Protein AF-T2I6K6-F1 (afdb_monomer_lite)

Secondary structure (DSSP, 8-state):
-EEEEEEETTEEEEEEEEEEEEETTEEEEEEEEE-TTS-HHHHHHHHHHHTT----HHHHHHHT---------HHHHHHHH--

Organism: NCBI:txid423474

pLDDT: mean 83.0, std 16.71, range [50.59, 97.94]

Radius of gyration: 23.57 Å; chains: 1; bounding box: 30×61×60 Å

Structure (mmCIF, N/CA/C/O backbone):
data_AF-T2I6K6-F1
#
_entry.id   AF-T2I6K6-F1
#
loop_
_atom_site.group_PDB
_atom_site.id
_atom_site.type_symbol
_atom_site.label_atom_id
_atom_site.label_alt_id
_atom_site.label_comp_id
_atom_site.label_asym_id
_atom_site.label_entity_id
_atom_site.label_seq_id
_atom_site.pdbx_PDB_ins_code
_atom_site.Cartn_x
_atom_site.Cartn_y
_atom_site.Cartn_z
_atom_site.occupancy
_atom_site.B_iso_or_equiv
_atom_site.auth_seq_id
_atom_site.auth_comp_id
_atom_site.auth_asym_id
_atom_site.auth_atom_id
_atom_site.pdbx_PDB_model_num
ATOM 1 N N . MET A 1 1 ? -5.446 -6.272 2.666 1.00 94.12 1 MET A N 1
ATOM 2 C CA . MET A 1 1 ? -4.290 -5.373 2.899 1.00 94.12 1 MET A CA 1
ATOM 3 C C . MET A 1 1 ? -4.348 -4.222 1.905 1.00 94.12 1 MET A C 1
ATOM 5 O O . MET A 1 1 ? -4.886 -4.418 0.824 1.00 94.12 1 MET A O 1
ATOM 9 N N . TYR A 1 2 ? -3.850 -3.040 2.255 1.00 96.06 2 TYR A N 1
ATOM 10 C CA . TYR A 1 2 ? -3.823 -1.863 1.383 1.00 96.06 2 TYR A CA 1
ATOM 11 C C . TYR A 1 2 ? -2.637 -0.953 1.728 1.00 96.06 2 TYR A C 1
ATOM 13 O O . TYR A 1 2 ? -2.116 -1.009 2.842 1.00 96.06 2 TYR A O 1
ATOM 21 N N . ILE A 1 3 ? -2.215 -0.119 0.774 1.00 97.25 3 ILE A N 1
ATOM 22 C CA . ILE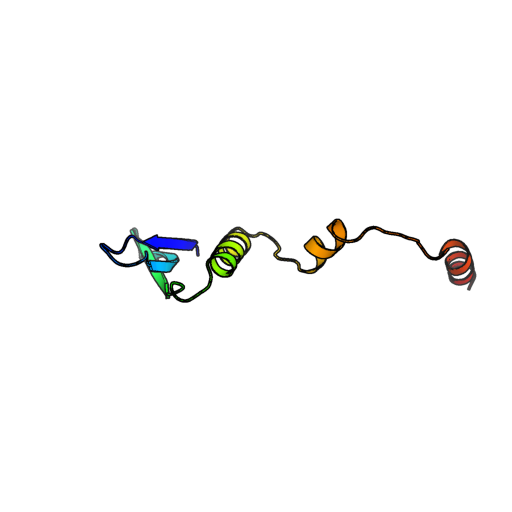 A 1 3 ? -1.155 0.877 0.974 1.00 97.25 3 ILE A CA 1
ATOM 23 C C . ILE A 1 3 ? -1.787 2.251 1.214 1.00 97.25 3 ILE A C 1
ATOM 25 O O . ILE A 1 3 ? -2.653 2.677 0.452 1.00 97.25 3 ILE A O 1
ATOM 29 N N . GLU A 1 4 ? -1.339 2.950 2.254 1.00 97.06 4 GLU A N 1
ATOM 30 C CA . GLU A 1 4 ? -1.817 4.280 2.647 1.00 97.06 4 GLU A CA 1
ATOM 31 C C . GLU A 1 4 ? -0.652 5.276 2.675 1.00 97.06 4 GLU A C 1
ATOM 33 O O . GLU A 1 4 ? 0.393 4.983 3.256 1.00 97.06 4 GLU A O 1
ATOM 38 N N . ARG A 1 5 ? -0.829 6.457 2.062 1.00 96.38 5 ARG A N 1
ATOM 39 C CA . ARG A 1 5 ? 0.100 7.589 2.199 1.00 96.38 5 ARG A CA 1
ATOM 40 C C . ARG A 1 5 ? -0.422 8.527 3.285 1.00 96.38 5 ARG A C 1
ATOM 42 O O . ARG A 1 5 ? -1.466 9.149 3.110 1.00 96.38 5 ARG A O 1
ATOM 49 N N . VAL A 1 6 ? 0.296 8.617 4.398 1.00 96.25 6 VAL A N 1
ATOM 50 C CA . VAL A 1 6 ? -0.068 9.432 5.562 1.00 96.25 6 VAL A CA 1
ATOM 51 C C . VAL A 1 6 ? 0.759 10.725 5.547 1.00 96.25 6 VAL A C 1
ATOM 53 O O . VAL A 1 6 ? 1.989 10.645 5.595 1.00 96.25 6 VAL A O 1
ATOM 56 N N . PRO A 1 7 ? 0.133 11.916 5.483 1.00 96.38 7 PRO A N 1
ATOM 57 C CA . PRO A 1 7 ? 0.849 13.191 5.531 1.00 96.38 7 PRO A CA 1
ATOM 58 C C . PRO A 1 7 ? 1.715 13.324 6.788 1.00 96.38 7 PRO A C 1
ATOM 60 O O . PRO A 1 7 ? 1.269 12.996 7.887 1.00 96.38 7 PRO A O 1
ATOM 63 N N . ASN A 1 8 ? 2.936 13.846 6.641 1.00 94.94 8 ASN A N 1
ATOM 64 C CA . ASN A 1 8 ? 3.901 13.955 7.736 1.00 94.94 8 ASN A CA 1
ATOM 65 C C . ASN A 1 8 ? 4.448 15.381 7.901 1.00 94.94 8 ASN A C 1
ATOM 67 O O . ASN A 1 8 ? 5.644 15.630 7.778 1.00 94.94 8 ASN A O 1
ATOM 71 N N . ARG A 1 9 ? 3.565 16.341 8.198 1.00 94.12 9 ARG A N 1
ATOM 72 C CA . ARG A 1 9 ? 3.924 17.756 8.421 1.00 94.12 9 ARG A CA 1
ATOM 73 C C . ARG A 1 9 ? 4.871 18.300 7.332 1.00 94.12 9 ARG A C 1
ATOM 75 O O . ARG A 1 9 ? 4.431 18.497 6.208 1.00 94.12 9 ARG A O 1
ATOM 82 N N . LYS A 1 10 ? 6.136 18.577 7.686 1.00 95.12 10 LYS A N 1
ATOM 83 C CA . LYS A 1 10 ? 7.183 19.123 6.800 1.00 95.12 10 LYS A CA 1
ATOM 84 C C . LYS A 1 10 ? 8.035 18.041 6.126 1.00 95.12 10 LYS A C 1
ATOM 86 O O . LYS A 1 10 ? 8.863 18.359 5.282 1.00 95.12 10 LYS A O 1
ATOM 91 N N . SER A 1 11 ? 7.876 16.790 6.534 1.00 92.88 11 SER A N 1
ATOM 92 C CA . SER A 1 11 ? 8.596 15.644 5.994 1.00 92.88 11 SER A CA 1
ATOM 93 C C . SER A 1 11 ? 7.774 14.957 4.899 1.00 92.88 11 SER A C 1
ATOM 95 O O . SER A 1 11 ? 6.548 15.112 4.856 1.00 92.88 11 SER A O 1
ATOM 97 N N . PRO A 1 12 ? 8.421 14.160 4.030 1.00 92.12 12 PRO A N 1
ATOM 98 C CA . PRO A 1 12 ? 7.716 13.340 3.055 1.00 92.12 12 PRO A CA 1
ATOM 99 C C . PRO A 1 12 ? 6.663 12.434 3.719 1.00 92.12 12 PRO A C 1
ATOM 101 O O . PRO A 1 12 ? 6.864 11.991 4.858 1.00 92.12 12 PRO A O 1
ATOM 104 N N . PRO A 1 13 ? 5.534 12.165 3.038 1.00 95.19 13 PRO A N 1
ATOM 105 C CA . PRO A 1 13 ? 4.462 11.347 3.589 1.00 95.19 13 PRO A CA 1
ATOM 106 C C . PRO A 1 13 ? 4.949 9.926 3.880 1.00 95.19 13 PRO A C 1
ATOM 108 O O . PRO A 1 13 ? 5.698 9.340 3.101 1.00 95.19 13 PRO A O 1
ATOM 111 N N . ALA A 1 14 ? 4.474 9.350 4.982 1.00 96.88 14 ALA A N 1
ATOM 112 C CA . ALA A 1 14 ? 4.758 7.961 5.300 1.00 96.88 14 ALA A CA 1
ATOM 113 C C . ALA A 1 14 ? 3.924 7.043 4.399 1.00 96.88 14 ALA A C 1
ATOM 115 O O . ALA A 1 14 ? 2.704 7.189 4.314 1.00 96.88 14 ALA A O 1
ATOM 116 N N . VAL A 1 15 ? 4.568 6.080 3.750 1.00 97.88 15 VAL A N 1
ATOM 117 C CA . VAL A 1 15 ? 3.908 5.054 2.936 1.00 97.88 15 VAL A CA 1
ATOM 118 C C . VAL A 1 15 ? 3.801 3.785 3.775 1.00 97.88 15 VAL A C 1
ATOM 120 O O . VAL A 1 15 ? 4.820 3.225 4.165 1.00 97.88 15 VAL A O 1
ATOM 123 N N . LEU A 1 16 ? 2.589 3.325 4.085 1.00 97.88 16 LEU A N 1
ATOM 124 C CA . LEU A 1 16 ? 2.364 2.213 5.018 1.00 97.88 16 LEU A CA 1
ATOM 125 C C . LEU A 1 16 ? 1.557 1.087 4.374 1.00 97.88 16 LEU A C 1
ATOM 127 O O . LEU A 1 16 ? 0.503 1.343 3.793 1.00 97.88 16 LEU A O 1
ATOM 131 N N . LEU A 1 17 ? 1.998 -0.160 4.557 1.00 97.94 17 LEU A N 1
ATOM 132 C CA . LEU A 1 17 ? 1.176 -1.343 4.303 1.00 97.94 17 LEU A CA 1
ATOM 133 C C . LEU A 1 17 ? 0.317 -1.620 5.533 1.00 97.94 17 LEU A C 1
ATOM 135 O O . LEU A 1 17 ? 0.833 -1.778 6.643 1.00 97.94 17 LEU A O 1
ATOM 139 N N . ARG A 1 18 ? -0.997 -1.688 5.343 1.00 97.94 18 ARG A N 1
ATOM 140 C CA . ARG A 1 18 ? -1.966 -1.850 6.425 1.00 97.94 18 ARG A CA 1
ATOM 141 C C . ARG A 1 18 ? -2.974 -2.934 6.111 1.00 97.94 18 ARG A C 1
ATOM 143 O O . ARG A 1 18 ? -3.221 -3.285 4.956 1.00 97.94 18 ARG A O 1
ATOM 150 N N . GLU A 1 19 ? -3.625 -3.422 7.150 1.00 96.69 19 GLU A N 1
ATOM 151 C CA . GLU A 1 19 ? -4.834 -4.212 6.992 1.00 96.69 19 GLU A CA 1
ATOM 152 C C . GLU A 1 19 ? -5.919 -3.811 7.974 1.00 96.69 19 GLU A C 1
ATOM 154 O O . GLU A 1 19 ? -5.654 -3.385 9.101 1.00 96.69 19 GLU A O 1
ATOM 159 N N . SER A 1 20 ? -7.154 -3.949 7.503 1.00 96.12 20 SER A N 1
ATOM 160 C CA . SER A 1 20 ? -8.347 -3.810 8.317 1.00 96.12 20 SER A CA 1
ATOM 161 C C . SER A 1 20 ? -8.751 -5.177 8.842 1.00 96.12 20 SER A C 1
ATOM 163 O O . SER A 1 20 ? -8.812 -6.137 8.078 1.00 96.12 20 SER A O 1
ATOM 165 N N . TYR A 1 21 ? -9.045 -5.252 10.131 1.00 96.19 21 TYR A N 1
ATOM 166 C CA . TYR A 1 21 ? -9.501 -6.467 10.794 1.00 96.19 21 TYR A CA 1
ATOM 167 C C . TYR A 1 21 ? -10.641 -6.130 11.756 1.00 96.19 21 TYR A C 1
ATOM 169 O O . TYR A 1 21 ? -10.830 -4.965 12.120 1.00 96.19 21 TYR A O 1
ATOM 177 N N . ARG A 1 22 ? -11.427 -7.135 12.148 1.00 96.94 22 ARG A N 1
ATOM 178 C CA . ARG A 1 22 ? -12.462 -6.976 13.173 1.00 96.94 22 ARG A CA 1
ATOM 179 C C . ARG A 1 22 ? -11.963 -7.498 14.506 1.00 96.94 22 ARG A C 1
ATOM 181 O O . ARG A 1 22 ? -11.390 -8.579 14.581 1.00 96.94 22 ARG A O 1
ATOM 188 N N . GLU A 1 23 ? -12.210 -6.718 15.544 1.00 96.81 23 GLU A N 1
ATOM 189 C CA . GLU A 1 23 ? -12.006 -7.111 16.930 1.00 96.81 23 GLU A CA 1
ATOM 190 C C . GLU A 1 23 ? -13.343 -6.920 17.644 1.00 96.81 23 GLU A C 1
ATOM 192 O O . GLU A 1 23 ? -13.753 -5.793 17.941 1.00 96.81 23 GLU A O 1
ATOM 197 N N . GLY A 1 24 ? -14.075 -8.025 17.799 1.00 95.44 24 GLY A N 1
ATOM 198 C CA . GLY A 1 2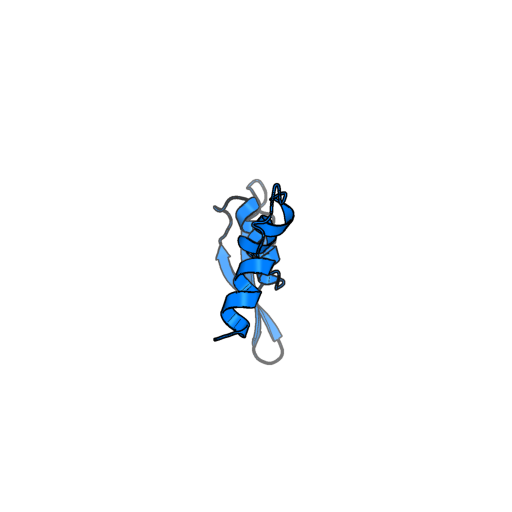4 ? -15.491 -7.996 18.159 1.00 95.44 24 GLY A CA 1
ATOM 199 C C . GLY A 1 24 ? -16.307 -7.209 17.131 1.00 95.44 24 GLY A C 1
ATOM 200 O O . GLY A 1 24 ? -16.230 -7.456 15.926 1.00 95.44 24 GLY A O 1
ATOM 201 N N . GLU A 1 25 ? -17.057 -6.221 17.610 1.00 95.94 25 GLU A N 1
ATOM 202 C CA . GLU A 1 25 ? -17.926 -5.371 16.786 1.00 95.94 25 GLU A CA 1
ATOM 203 C C . GLU A 1 25 ? -17.188 -4.211 16.097 1.00 95.94 25 GLU A C 1
ATOM 205 O O . GLU A 1 25 ? -17.765 -3.506 15.267 1.00 95.94 25 GLU A O 1
ATOM 210 N N . ARG A 1 26 ? -15.906 -3.983 16.413 1.00 96.44 26 ARG A N 1
ATOM 211 C CA . ARG A 1 26 ? -15.151 -2.829 15.904 1.00 96.44 26 ARG A CA 1
ATOM 212 C C . ARG A 1 26 ? -14.229 -3.222 14.757 1.00 96.44 26 ARG A C 1
ATOM 214 O O . ARG A 1 26 ? -13.469 -4.183 14.851 1.00 96.44 26 ARG A O 1
ATOM 221 N N . VAL A 1 27 ? -14.235 -2.418 13.693 1.00 96.88 27 VAL A N 1
ATOM 222 C CA . VAL A 1 27 ? -13.232 -2.493 12.622 1.00 96.88 27 VAL A CA 1
ATOM 223 C C . VAL A 1 27 ? -12.012 -1.674 13.034 1.00 96.88 27 VAL A C 1
ATOM 225 O O . VAL A 1 27 ? -12.115 -0.474 13.289 1.00 96.88 27 VAL A O 1
ATOM 228 N N . LYS A 1 28 ? -10.847 -2.316 13.082 1.00 96.31 28 LYS A N 1
ATOM 229 C CA . LYS A 1 28 ? -9.557 -1.698 13.400 1.00 96.31 28 LYS A CA 1
ATOM 230 C C . LYS A 1 28 ? -8.615 -1.777 12.202 1.00 96.31 28 LYS A C 1
ATOM 232 O O . LYS A 1 28 ? -8.822 -2.556 11.274 1.00 96.31 28 LYS A O 1
ATOM 237 N N . LYS A 1 29 ? -7.573 -0.946 12.220 1.00 96.38 29 LYS A N 1
ATOM 238 C CA . LYS A 1 29 ? -6.501 -0.914 11.216 1.00 96.38 29 LYS A CA 1
ATOM 239 C C . LYS A 1 29 ? -5.174 -1.209 11.909 1.00 96.38 29 LYS A C 1
ATOM 241 O O . LYS A 1 29 ? -4.817 -0.473 12.827 1.00 96.38 29 LYS A O 1
ATOM 246 N N . ARG A 1 30 ? -4.423 -2.215 11.454 1.00 97.19 30 ARG A N 1
ATOM 247 C CA . ARG A 1 30 ? -3.037 -2.459 11.901 1.00 97.19 30 ARG A CA 1
ATOM 248 C C . ARG A 1 30 ? -2.040 -2.154 10.790 1.00 97.19 30 ARG A C 1
ATOM 250 O O . ARG A 1 30 ? -2.339 -2.348 9.613 1.00 97.19 30 ARG A O 1
ATOM 257 N N . THR A 1 31 ? -0.881 -1.630 11.172 1.00 97.94 31 THR A N 1
ATOM 258 C CA . THR A 1 31 ? 0.245 -1.390 10.263 1.00 97.94 31 THR A CA 1
ATOM 259 C C . THR A 1 31 ? 1.116 -2.637 10.233 1.00 97.94 31 THR A C 1
ATOM 261 O O . THR A 1 31 ? 1.510 -3.123 11.287 1.00 97.94 31 THR A O 1
ATOM 264 N N . LEU A 1 32 ? 1.393 -3.145 9.035 1.00 97.06 32 LEU A N 1
ATOM 265 C CA . LEU A 1 32 ? 2.198 -4.347 8.811 1.00 97.06 32 LEU A CA 1
ATOM 266 C C . LEU A 1 32 ? 3.638 -4.009 8.440 1.00 97.06 32 LEU A C 1
ATOM 268 O O . LEU A 1 32 ? 4.557 -4.683 8.888 1.00 97.06 32 LEU A O 1
ATOM 272 N N . ALA A 1 33 ? 3.833 -2.959 7.640 1.00 97.38 33 ALA A N 1
ATOM 273 C CA . ALA A 1 33 ? 5.156 -2.504 7.236 1.00 97.38 33 ALA A CA 1
ATOM 274 C C . ALA A 1 33 ? 5.169 -1.004 6.922 1.00 97.38 33 ALA A C 1
ATOM 276 O O . ALA A 1 33 ? 4.164 -0.432 6.486 1.00 97.38 33 ALA A O 1
ATOM 277 N N . ASN A 1 34 ? 6.334 -0.385 7.108 1.00 97.00 34 ASN A N 1
ATOM 278 C CA . ASN A 1 34 ? 6.642 0.945 6.599 1.00 97.00 34 ASN A CA 1
ATOM 279 C C . ASN A 1 34 ? 7.395 0.798 5.268 1.00 97.00 34 ASN A C 1
ATOM 281 O O . ASN A 1 34 ? 8.461 0.195 5.226 1.00 97.00 34 ASN A O 1
ATOM 285 N N . LEU A 1 35 ? 6.821 1.336 4.196 1.00 97.19 35 LEU A N 1
ATOM 286 C CA . LEU A 1 35 ? 7.332 1.277 2.826 1.00 97.19 35 LEU A CA 1
ATOM 287 C C . LEU A 1 35 ? 7.968 2.604 2.377 1.00 97.19 35 LEU A C 1
ATOM 289 O O . LEU A 1 35 ? 8.293 2.752 1.206 1.00 97.19 35 LEU A O 1
ATOM 293 N N . SER A 1 36 ? 8.132 3.583 3.276 1.00 95.81 36 SER A N 1
ATOM 294 C CA . SER A 1 36 ? 8.548 4.956 2.925 1.00 95.81 36 SER A CA 1
ATOM 295 C C . SER A 1 36 ? 9.956 5.057 2.328 1.00 95.81 36 SER A C 1
ATOM 297 O O . SER A 1 36 ? 10.300 6.090 1.769 1.00 95.81 36 SER A O 1
ATOM 299 N N . THR A 1 37 ? 10.782 4.022 2.480 1.00 95.38 37 THR A N 1
ATOM 300 C CA . THR A 1 37 ? 12.139 3.958 1.918 1.00 95.38 37 THR A CA 1
ATOM 301 C C . THR A 1 37 ? 12.182 3.333 0.525 1.00 95.38 37 THR A C 1
ATOM 303 O O . THR A 1 37 ? 13.231 3.355 -0.114 1.00 95.38 37 THR A O 1
ATOM 306 N N . LEU A 1 38 ? 11.076 2.746 0.059 1.00 96.00 38 LEU A N 1
ATOM 307 C CA . LEU A 1 38 ? 11.009 2.120 -1.254 1.00 96.00 38 LEU A CA 1
ATOM 308 C C . LEU A 1 38 ? 10.770 3.172 -2.348 1.00 96.00 38 LEU A C 1
ATOM 310 O O . LEU A 1 38 ? 10.080 4.161 -2.095 1.00 96.00 38 LEU A O 1
ATOM 314 N N . PRO A 1 39 ? 11.275 2.949 -3.576 1.00 95.69 39 PRO A N 1
ATOM 315 C CA . PRO A 1 39 ? 10.930 3.779 -4.724 1.00 95.69 39 PRO A CA 1
ATOM 316 C C . PRO A 1 39 ? 9.423 3.773 -5.004 1.00 95.69 39 PRO A C 1
ATOM 318 O O . PRO A 1 39 ? 8.760 2.742 -4.857 1.00 95.69 39 PRO A O 1
ATOM 321 N N . ASP A 1 40 ? 8.894 4.901 -5.481 1.00 93.06 40 ASP A N 1
ATOM 322 C CA . ASP A 1 40 ? 7.461 5.058 -5.763 1.00 93.06 40 ASP A CA 1
ATOM 323 C C . ASP A 1 40 ? 6.933 4.033 -6.780 1.00 93.06 40 ASP A C 1
ATOM 325 O O . ASP A 1 40 ? 5.840 3.502 -6.601 1.00 93.06 40 ASP A O 1
ATOM 329 N N . GLU A 1 41 ? 7.737 3.666 -7.782 1.00 92.50 41 GLU A N 1
ATOM 330 C CA . GLU A 1 41 ? 7.383 2.638 -8.771 1.00 92.50 41 GLU A CA 1
ATOM 331 C C . GLU A 1 41 ? 7.112 1.270 -8.121 1.00 92.50 41 GLU A C 1
ATOM 333 O O . GLU A 1 41 ? 6.147 0.580 -8.454 1.00 92.50 41 GLU A O 1
ATOM 338 N N . VAL A 1 42 ? 7.925 0.884 -7.134 1.00 94.00 42 VAL A N 1
ATOM 339 C CA . VAL A 1 42 ? 7.742 -0.374 -6.395 1.00 94.00 42 VAL A CA 1
ATOM 340 C C . VAL A 1 42 ? 6.454 -0.320 -5.575 1.00 94.00 42 VAL A C 1
ATOM 342 O O . VAL A 1 42 ? 5.693 -1.290 -5.541 1.00 94.00 42 VAL A O 1
ATOM 345 N N . VAL A 1 43 ? 6.183 0.824 -4.942 1.00 95.12 43 VAL A N 1
ATOM 346 C CA . VAL A 1 43 ? 4.952 1.056 -4.175 1.00 95.12 43 VAL A CA 1
ATOM 347 C C . VAL A 1 43 ? 3.719 0.966 -5.078 1.00 95.12 43 VAL A C 1
ATOM 349 O O . VAL A 1 43 ? 2.721 0.349 -4.693 1.00 95.12 43 VAL A O 1
ATOM 352 N N . ASP A 1 44 ? 3.770 1.548 -6.272 1.00 93.00 44 ASP A N 1
ATOM 353 C CA . ASP A 1 44 ? 2.654 1.533 -7.217 1.00 93.00 44 ASP A CA 1
ATOM 354 C C . ASP A 1 44 ? 2.415 0.135 -7.802 1.00 93.00 44 ASP A C 1
ATOM 356 O O . ASP A 1 44 ? 1.267 -0.322 -7.835 1.00 93.00 44 ASP A O 1
ATOM 360 N N . ASN A 1 45 ? 3.476 -0.613 -8.111 1.00 91.62 45 ASN A N 1
ATOM 361 C CA . ASN A 1 45 ? 3.364 -2.023 -8.489 1.00 91.62 45 ASN A CA 1
ATOM 362 C C . ASN A 1 45 ? 2.749 -2.870 -7.364 1.00 91.62 45 ASN A C 1
ATOM 364 O O . ASN A 1 45 ? 1.841 -3.666 -7.613 1.00 91.62 45 ASN A O 1
ATOM 368 N N . MET A 1 46 ? 3.153 -2.662 -6.105 1.00 93.25 46 MET A N 1
ATOM 369 C CA . MET A 1 46 ? 2.522 -3.345 -4.968 1.00 93.25 46 MET A CA 1
ATOM 370 C C . MET A 1 46 ? 1.032 -3.005 -4.839 1.00 93.25 46 MET A C 1
ATOM 372 O O . MET A 1 46 ? 0.237 -3.895 -4.533 1.00 93.25 46 MET A O 1
ATOM 376 N N . LYS A 1 47 ? 0.615 -1.755 -5.095 1.00 93.12 47 LYS A N 1
ATOM 377 C CA . LYS A 1 47 ? -0.81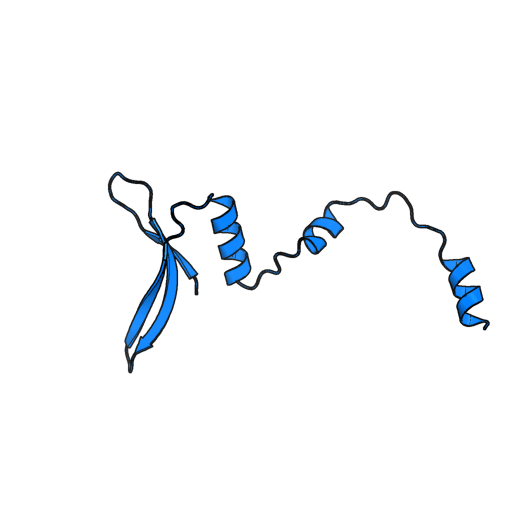8 -1.398 -5.103 1.00 93.12 47 LYS A CA 1
ATOM 378 C C . LYS A 1 47 ? -1.593 -2.199 -6.148 1.00 93.12 47 LYS A C 1
ATOM 380 O O . LYS A 1 47 ? -2.728 -2.582 -5.869 1.00 93.12 47 LYS A O 1
ATOM 385 N N . LEU A 1 48 ? -1.010 -2.440 -7.324 1.00 90.94 48 LEU A N 1
ATOM 386 C CA . LEU A 1 48 ? -1.631 -3.248 -8.377 1.00 90.94 48 LEU A CA 1
ATOM 387 C C . LEU A 1 48 ? -1.760 -4.713 -7.944 1.00 90.94 48 LEU A C 1
ATOM 389 O O . LEU A 1 48 ? -2.862 -5.261 -7.991 1.00 90.94 48 LEU A O 1
ATOM 393 N N . VAL A 1 49 ? -0.680 -5.315 -7.433 1.00 91.38 49 VAL A N 1
ATOM 394 C CA . VAL A 1 49 ? -0.695 -6.703 -6.926 1.00 91.38 49 VAL A CA 1
ATOM 395 C C . VAL A 1 49 ? -1.744 -6.877 -5.827 1.00 91.38 49 VAL A C 1
ATOM 397 O O . VAL A 1 49 ? -2.529 -7.821 -5.858 1.00 91.38 49 VAL A O 1
ATOM 400 N N . LEU A 1 50 ? -1.815 -5.942 -4.873 1.00 92.12 50 LEU A N 1
ATOM 401 C CA . LEU A 1 50 ? -2.784 -5.994 -3.771 1.00 92.12 50 LEU A CA 1
ATOM 402 C C . LEU A 1 50 ? -4.243 -5.865 -4.235 1.00 92.12 50 LEU A C 1
ATOM 404 O O . LEU A 1 50 ? -5.140 -6.317 -3.525 1.00 92.12 50 LEU A O 1
ATOM 408 N N . LYS A 1 51 ? -4.490 -5.274 -5.410 1.00 89.50 51 LYS A N 1
ATOM 409 C CA . LYS A 1 51 ? -5.812 -5.229 -6.058 1.00 89.50 51 LYS A CA 1
ATOM 410 C C . LYS A 1 51 ? -6.139 -6.502 -6.851 1.00 89.50 51 LYS A C 1
ATOM 412 O O . LYS A 1 51 ? -7.216 -6.579 -7.432 1.00 89.50 51 LYS A O 1
ATOM 417 N N . GLY A 1 52 ? -5.238 -7.485 -6.875 1.00 85.25 52 GLY A N 1
ATOM 418 C CA . GLY A 1 52 ? -5.400 -8.731 -7.622 1.00 85.25 52 GLY A CA 1
ATOM 419 C C . GLY A 1 52 ? -4.900 -8.665 -9.066 1.00 85.25 52 GLY A C 1
ATOM 420 O O . GLY A 1 52 ? -5.168 -9.590 -9.830 1.00 85.25 52 GLY A O 1
ATOM 421 N N . ALA A 1 53 ? -4.176 -7.608 -9.459 1.00 81.19 53 ALA A N 1
ATOM 422 C CA . ALA A 1 53 ? -3.541 -7.570 -10.772 1.00 81.19 53 ALA A CA 1
ATOM 423 C C . ALA A 1 53 ? -2.424 -8.621 -10.843 1.00 81.19 53 ALA A C 1
ATOM 425 O O . ALA A 1 53 ? -1.591 -8.726 -9.937 1.00 81.19 53 ALA A O 1
ATOM 426 N N . LYS A 1 54 ? -2.380 -9.381 -11.939 1.00 69.38 54 LYS A N 1
ATOM 427 C CA . LYS A 1 54 ? -1.253 -10.264 -12.230 1.00 69.38 54 LYS A CA 1
ATOM 428 C C . LYS A 1 54 ? -0.093 -9.399 -12.702 1.00 69.38 54 LYS A C 1
ATOM 430 O O . LYS A 1 54 ? -0.081 -8.924 -13.828 1.00 69.38 54 LYS A O 1
ATOM 435 N N . VAL A 1 55 ? 0.906 -9.196 -11.849 1.00 63.00 55 VAL A N 1
ATOM 436 C CA . VAL A 1 55 ? 2.185 -8.616 -12.284 1.00 63.00 55 VAL A CA 1
ATOM 437 C C . VAL A 1 55 ? 3.004 -9.743 -12.899 1.00 63.00 55 VAL A C 1
ATO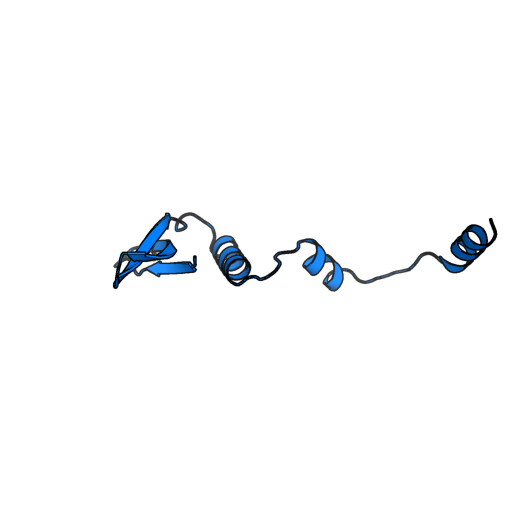M 439 O O . VAL A 1 55 ? 3.930 -10.294 -12.311 1.00 63.00 55 VAL A O 1
ATOM 442 N N . SER A 1 56 ? 2.559 -10.179 -14.070 1.00 56.19 56 SER A N 1
ATOM 443 C CA . SER A 1 56 ? 3.245 -11.176 -14.866 1.00 56.19 56 SER A CA 1
ATOM 444 C C . SER A 1 56 ? 4.300 -10.460 -15.699 1.00 56.19 56 SER A C 1
ATOM 446 O O . SER A 1 56 ? 3.977 -9.672 -16.588 1.00 56.19 56 SER A O 1
ATOM 448 N N . ARG A 1 57 ? 5.578 -10.773 -15.449 1.00 53.16 57 ARG A N 1
ATOM 449 C CA . ARG A 1 57 ? 6.671 -10.383 -16.353 1.00 53.16 57 ARG A CA 1
ATOM 450 C C . ARG A 1 57 ? 6.369 -10.854 -17.783 1.00 53.16 57 ARG A C 1
ATOM 452 O O . ARG A 1 57 ? 6.754 -10.183 -18.722 1.00 53.16 57 ARG A O 1
ATOM 459 N N . THR A 1 58 ? 5.633 -11.958 -17.931 1.00 51.81 58 THR A N 1
ATOM 460 C CA . THR A 1 58 ? 5.241 -12.574 -19.205 1.00 51.81 58 THR A CA 1
ATOM 461 C C . THR A 1 58 ? 4.094 -11.848 -19.919 1.00 51.81 58 THR A C 1
ATOM 463 O O . THR A 1 58 ? 4.094 -11.809 -21.142 1.00 51.81 58 THR A O 1
ATOM 466 N N . GLU A 1 59 ? 3.149 -11.231 -19.202 1.00 52.31 59 GLU A N 1
ATOM 467 C CA . GLU A 1 59 ? 2.055 -10.457 -19.826 1.00 52.31 59 GLU A CA 1
ATOM 468 C C . GLU A 1 59 ? 2.586 -9.135 -20.395 1.00 52.31 59 GLU A C 1
ATOM 470 O O . GLU A 1 59 ? 2.222 -8.761 -21.503 1.00 52.31 59 GLU A O 1
ATOM 475 N N . MET A 1 60 ? 3.567 -8.508 -19.732 1.00 50.59 60 MET A N 1
ATOM 476 C CA . MET A 1 60 ? 4.329 -7.415 -20.348 1.00 50.59 60 MET A CA 1
ATOM 477 C C . MET A 1 60 ? 5.194 -7.881 -21.529 1.00 50.59 60 MET A C 1
ATOM 479 O O . MET A 1 60 ? 5.528 -7.070 -22.377 1.00 50.59 60 MET A O 1
ATOM 483 N N . ILE A 1 61 ? 5.604 -9.150 -21.605 1.00 54.62 61 ILE A N 1
ATOM 484 C CA . ILE A 1 61 ? 6.444 -9.645 -22.710 1.00 54.62 61 ILE A CA 1
ATOM 485 C C . ILE A 1 61 ? 5.609 -9.951 -23.960 1.00 54.62 61 ILE A C 1
ATOM 487 O O . ILE A 1 61 ? 6.123 -9.834 -25.061 1.00 54.62 61 ILE A O 1
ATOM 491 N N . LEU A 1 62 ? 4.334 -10.318 -23.848 1.00 53.31 62 LEU A N 1
ATOM 492 C CA . LEU A 1 62 ? 3.554 -10.642 -25.049 1.00 53.31 62 LEU A CA 1
ATOM 493 C C . LEU A 1 62 ? 3.193 -9.393 -25.867 1.00 53.31 62 LEU A C 1
ATOM 495 O O . LEU A 1 62 ? 3.316 -9.432 -27.087 1.00 53.31 62 LEU A O 1
ATOM 499 N N . ASP A 1 63 ? 2.860 -8.277 -25.213 1.00 54.75 63 ASP A N 1
ATOM 500 C CA . ASP A 1 63 ? 2.499 -7.029 -25.908 1.00 54.75 63 ASP A CA 1
ATOM 501 C C . ASP A 1 63 ? 3.710 -6.157 -26.297 1.00 54.75 63 ASP A C 1
ATOM 503 O O . ASP A 1 63 ? 3.572 -5.224 -27.084 1.00 54.75 63 ASP A O 1
ATOM 507 N N . ASN A 1 64 ? 4.908 -6.447 -25.774 1.00 56.94 64 ASN A N 1
ATOM 508 C CA . ASN A 1 64 ? 6.131 -5.683 -26.075 1.00 56.94 64 ASN A CA 1
ATOM 509 C C . ASN A 1 64 ? 7.020 -6.321 -27.151 1.00 56.94 64 ASN A C 1
ATOM 511 O O . ASN A 1 64 ? 8.092 -5.792 -27.449 1.00 56.94 64 ASN A O 1
ATOM 515 N N . PHE A 1 65 ? 6.627 -7.464 -27.710 1.00 64.50 65 PHE A N 1
ATOM 516 C CA . PHE A 1 65 ? 7.420 -8.163 -28.714 1.00 64.50 65 PHE A CA 1
ATOM 517 C C . PHE A 1 65 ? 6.606 -8.344 -29.993 1.00 64.50 65 PHE A C 1
ATOM 519 O O . PHE A 1 65 ? 5.561 -8.986 -30.009 1.00 64.50 65 PHE A O 1
ATOM 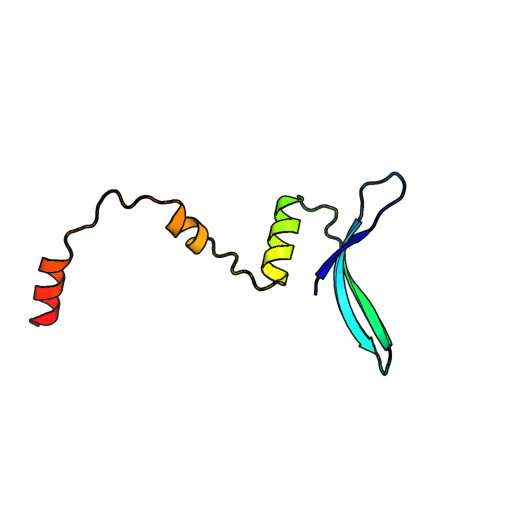526 N N . GLU A 1 66 ? 7.120 -7.803 -31.094 1.00 70.81 66 GLU A N 1
ATOM 527 C CA . GLU A 1 66 ? 6.572 -8.033 -32.427 1.00 70.81 66 GLU A CA 1
ATOM 528 C C . GLU A 1 66 ? 7.010 -9.413 -32.939 1.00 70.81 66 GLU A C 1
ATOM 530 O O . GLU A 1 66 ? 8.194 -9.770 -32.910 1.00 70.81 66 GLU A O 1
ATOM 535 N N . VAL A 1 67 ? 6.062 -10.214 -33.431 1.00 72.31 67 VAL A N 1
ATOM 536 C CA . VAL A 1 67 ? 6.380 -11.496 -34.073 1.00 72.31 67 VAL A CA 1
ATOM 537 C C . VAL A 1 67 ? 6.925 -11.223 -35.476 1.00 72.31 67 VAL A C 1
ATOM 539 O O . VAL A 1 67 ? 6.176 -11.140 -36.440 1.00 72.31 67 VAL A O 1
ATOM 542 N N . ILE A 1 68 ? 8.251 -11.126 -35.598 1.00 80.25 68 ILE A N 1
ATOM 543 C CA . ILE A 1 68 ? 8.928 -10.860 -36.884 1.00 80.25 68 ILE A CA 1
ATOM 544 C C . ILE A 1 68 ? 8.803 -12.056 -37.847 1.00 80.25 68 ILE A C 1
ATOM 546 O O . ILE A 1 68 ? 8.741 -11.888 -39.063 1.00 80.25 68 ILE A O 1
ATOM 550 N N . ARG A 1 69 ? 8.795 -13.289 -37.318 1.00 74.44 69 ARG A N 1
ATOM 551 C CA . ARG A 1 69 ? 8.586 -14.516 -38.104 1.00 74.44 69 ARG A CA 1
ATOM 552 C C . ARG A 1 69 ? 8.178 -15.695 -37.228 1.00 74.44 69 ARG A C 1
ATOM 554 O O . ARG A 1 69 ? 8.733 -15.896 -36.149 1.00 74.44 69 ARG A O 1
ATOM 561 N N . SER A 1 70 ? 7.306 -16.552 -37.745 1.00 71.56 70 SER A N 1
ATOM 562 C CA . SER A 1 70 ? 7.053 -17.884 -37.187 1.00 71.56 70 SER A CA 1
ATOM 563 C C . SER A 1 70 ? 7.864 -18.930 -37.951 1.00 71.56 70 SER A C 1
ATOM 565 O O . SER A 1 70 ? 8.073 -18.813 -39.160 1.00 71.56 70 SER A O 1
ATOM 567 N N . ARG A 1 71 ? 8.335 -19.981 -37.270 1.00 74.38 71 ARG A N 1
ATOM 568 C CA . ARG A 1 71 ? 8.852 -21.162 -37.978 1.00 74.38 71 ARG A CA 1
ATOM 569 C C . ARG A 1 71 ? 7.659 -21.902 -38.602 1.00 74.38 71 ARG A C 1
ATOM 571 O O . ARG A 1 71 ? 6.630 -22.013 -37.936 1.00 74.38 71 ARG A O 1
ATOM 578 N N . PRO A 1 72 ? 7.765 -22.419 -39.836 1.00 71.56 72 PRO A N 1
ATOM 579 C CA . PRO A 1 72 ? 6.702 -23.234 -40.413 1.00 71.56 72 PRO A CA 1
ATOM 580 C C . PRO A 1 72 ? 6.521 -24.510 -39.573 1.00 71.56 72 PRO A C 1
ATOM 582 O O . PRO A 1 72 ? 7.364 -25.401 -39.609 1.00 71.56 72 PRO A O 1
ATOM 585 N N . HIS A 1 73 ? 5.446 -24.570 -38.779 1.00 63.97 73 HIS A N 1
ATOM 586 C CA . HIS A 1 73 ? 5.137 -25.700 -37.890 1.00 63.97 73 HIS A CA 1
ATOM 587 C C . HIS A 1 73 ? 4.302 -26.801 -38.570 1.00 63.97 73 HIS A C 1
ATOM 589 O O . HIS A 1 73 ? 4.278 -27.929 -38.089 1.00 63.97 73 HIS A O 1
ATOM 595 N N . GLY A 1 74 ? 3.665 -26.497 -39.709 1.00 61.50 74 GLY A N 1
ATOM 596 C CA . GLY A 1 74 ? 2.725 -27.408 -40.372 1.00 61.50 74 GLY A C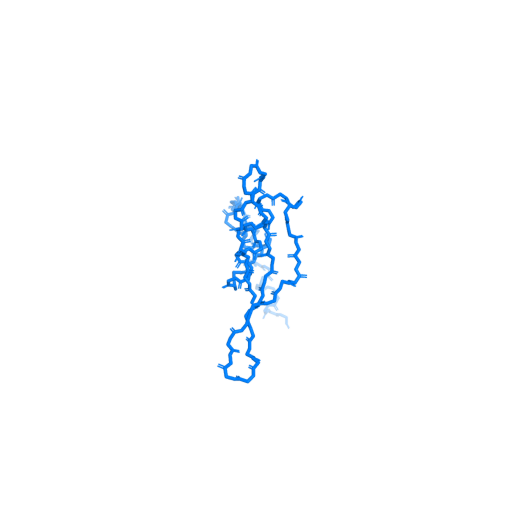A 1
ATOM 597 C C . GLY A 1 74 ? 3.355 -28.735 -40.802 1.00 61.50 74 GLY A C 1
ATOM 598 O O . GLY A 1 74 ? 2.824 -29.793 -40.492 1.00 61.50 74 GLY A O 1
ATOM 599 N N . HIS A 1 75 ? 4.537 -28.701 -41.428 1.00 63.19 75 HIS A N 1
ATOM 600 C CA . HIS A 1 75 ? 5.226 -29.926 -41.859 1.00 63.19 75 HIS A CA 1
ATOM 601 C C . HIS A 1 75 ? 5.667 -30.821 -40.688 1.00 63.19 75 HIS A C 1
ATOM 603 O O . HIS A 1 75 ? 5.732 -32.034 -40.840 1.00 63.19 75 HIS A O 1
ATOM 609 N N . VAL A 1 76 ? 5.971 -30.237 -39.524 1.00 62.50 76 VAL A N 1
ATOM 610 C CA . VAL A 1 76 ? 6.438 -30.986 -38.345 1.00 62.50 76 VAL A CA 1
ATOM 611 C C . VAL A 1 76 ? 5.267 -31.648 -37.615 1.00 62.50 76 VAL A C 1
ATOM 613 O O . VAL A 1 76 ? 5.409 -32.768 -37.136 1.00 62.50 76 VAL A O 1
ATOM 616 N N . MET A 1 77 ? 4.101 -30.996 -37.578 1.00 63.38 77 MET A N 1
ATOM 617 C CA . MET A 1 77 ? 2.891 -31.549 -36.961 1.00 63.38 77 MET A CA 1
ATOM 618 C C . MET A 1 77 ? 2.342 -32.754 -37.735 1.00 63.38 77 MET A C 1
ATOM 620 O O . MET A 1 77 ? 2.008 -33.758 -37.118 1.00 63.38 77 MET A O 1
ATOM 624 N N . VAL A 1 78 ? 2.367 -32.709 -39.073 1.00 61.28 78 VAL A N 1
ATOM 625 C CA . VAL A 1 78 ? 1.944 -33.840 -39.924 1.00 61.28 78 VAL A CA 1
ATOM 626 C C . VAL A 1 78 ? 2.763 -35.103 -39.641 1.00 61.28 78 VAL A C 1
ATOM 628 O O . VAL A 1 78 ? 2.210 -36.196 -39.598 1.00 61.28 78 VAL A O 1
ATOM 631 N N . ILE A 1 79 ? 4.070 -34.977 -39.400 1.00 62.69 79 ILE A N 1
ATOM 632 C CA . ILE A 1 79 ? 4.923 -36.133 -39.081 1.00 62.69 79 ILE A CA 1
ATOM 633 C C . ILE A 1 79 ? 4.587 -36.697 -37.693 1.00 62.69 79 ILE A C 1
ATOM 635 O O . ILE A 1 79 ? 4.606 -37.909 -37.521 1.00 62.69 79 ILE A O 1
ATOM 639 N N . LEU A 1 80 ? 4.256 -35.844 -36.719 1.00 60.12 80 LEU A N 1
ATOM 640 C CA . LEU A 1 80 ? 3.939 -36.277 -35.355 1.00 60.12 80 LEU A CA 1
ATOM 641 C C . LEU A 1 80 ? 2.565 -36.963 -35.246 1.00 60.12 80 LEU A C 1
ATOM 643 O O . LEU A 1 80 ? 2.402 -37.841 -34.413 1.00 60.12 80 LEU A O 1
ATOM 647 N N . GLU A 1 81 ? 1.595 -36.567 -36.075 1.00 59.84 81 GLU A N 1
ATOM 648 C CA . GLU A 1 81 ? 0.253 -37.177 -36.128 1.00 59.84 81 GLU A CA 1
ATOM 649 C C . GLU A 1 81 ? 0.198 -38.467 -36.967 1.00 59.84 81 GLU A C 1
ATOM 651 O O . GLU A 1 81 ? -0.819 -39.157 -36.963 1.00 59.84 81 GLU A O 1
ATOM 656 N N . THR A 1 82 ? 1.272 -38.794 -37.697 1.00 54.66 82 THR A N 1
ATOM 657 C CA . THR A 1 82 ? 1.334 -39.970 -38.589 1.00 54.66 82 THR A CA 1
ATOM 658 C C . THR A 1 82 ? 2.114 -41.153 -37.982 1.00 54.66 82 THR A C 1
ATOM 660 O O . THR A 1 82 ? 2.184 -42.211 -38.606 1.00 54.66 82 THR A O 1
ATOM 663 N N . ILE A 1 83 ? 2.695 -41.009 -36.783 1.00 50.72 83 ILE A N 1
ATOM 664 C CA . ILE A 1 83 ? 3.375 -42.088 -36.030 1.00 50.72 83 ILE A CA 1
ATOM 665 C C . ILE A 1 83 ? 2.496 -42.495 -34.849 1.00 50.72 83 ILE A C 1
ATOM 667 O O . ILE A 1 83 ? 2.346 -43.717 -34.631 1.00 50.72 83 ILE A O 1
#

Sequence (83 aa):
MYIERVPNRKSPPAVLLRESYREGERVKKRTLANLSTLPDEVVDNMKLVLKGAKVSRTEMILDNFEVIRSRPHGHVMVILETI

Foldseek 3Di:
DAWDFADDVPDGTWIFDWDWDDDDPDIDIDTDDTCRPPDPVVVVVVRCVVVVHPPDPVVVVVVVDDCPDDDPCVVVVVVVVVD